Protein AF-A0A521VDR3-F1 (afdb_monomer_lite)

Sequence (142 aa):
MEQLKELVNVVTKNKAKRIDIVGQEDAGDSLILKLYDALAAGNFASDDEAIAHFYPGHDKPAPNYNRLKRKLRQRLLNTLFFIDVNQTGFNETQKAYYSSYKEVTAIKILKGRGATKVALPLAEKLLSQALKFEFTDIAVNV

Secondary structure (DSSP, 8-state):
-HHHHHHHHHHHHTT-------S---HHHHHHHHHHHHHHTT--SSHHHHHHHHSTT-SSHHHHHHHHHHHHHHHHHHHHTT--TTSTT--HHHHHHHHHHHHHHHHHHHHHTT-HHHHHHHHHHHHHHHHHTT-HHHHHH-

pLDDT: mean 84.46, std 13.8, range [39.56, 97.75]

Radius of gyration: 19.06 Å; chains: 1; bounding box: 40×34×50 Å

Foldseek 3Di:
DVVLLVLLCVLVVLCLVPLPPPDDDDPLVVLLVVVSVCSNVVDDPDLVVVLCVSPPPDPCSNVVSVVSSVVNVVSSVVSLLVRDLVDPDDDPLRSLVSVLVNLLVVLVVCVVVVVPVVSPVSLVVSLVSCVVSVVVVSNVSD

Structure (mmCIF, N/CA/C/O backbone):
data_AF-A0A521VDR3-F1
#
_entry.id   AF-A0A521VDR3-F1
#
loop_
_atom_site.group_PDB
_atom_site.id
_atom_site.type_symbol
_atom_site.label_atom_id
_atom_site.label_alt_id
_atom_site.label_comp_id
_atom_site.label_asym_id
_atom_site.label_entity_id
_atom_site.label_seq_id
_atom_site.pdbx_PDB_ins_code
_atom_site.Cartn_x
_atom_site.Cartn_y
_atom_site.Cartn_z
_atom_site.occupancy
_atom_site.B_iso_or_equiv
_atom_site.auth_seq_id
_atom_site.auth_comp_id
_atom_site.auth_asym_id
_atom_site.auth_atom_id
_atom_site.pdbx_PDB_model_num
ATOM 1 N N . MET A 1 1 ? 0.744 -2.655 -20.639 1.00 86.25 1 MET A N 1
ATOM 2 C CA . MET A 1 1 ? 1.478 -1.515 -20.062 1.00 86.25 1 MET A CA 1
ATOM 3 C C . MET A 1 1 ? 0.610 -0.567 -19.224 1.00 86.25 1 MET A C 1
ATOM 5 O O . MET A 1 1 ? 0.970 -0.276 -18.093 1.00 86.25 1 MET A O 1
ATOM 9 N N . GLU A 1 2 ? -0.530 -0.108 -19.740 1.00 88.50 2 GLU A N 1
ATOM 10 C CA . GLU A 1 2 ? -1.349 0.981 -19.169 1.00 88.50 2 GLU A CA 1
ATOM 11 C C . GLU A 1 2 ? -1.684 0.863 -17.669 1.00 88.50 2 GLU A C 1
ATOM 13 O O . GLU A 1 2 ? -1.289 1.727 -16.893 1.00 88.50 2 GLU A O 1
ATOM 18 N N . GLN A 1 3 ? -2.281 -0.253 -17.231 1.00 90.56 3 GLN A N 1
ATOM 19 C CA . GLN A 1 3 ? -2.609 -0.488 -15.811 1.00 90.56 3 GLN A CA 1
ATOM 20 C C . GLN A 1 3 ? -1.404 -0.341 -14.866 1.00 90.56 3 GLN A C 1
ATOM 22 O O . GLN A 1 3 ? -1.540 0.057 -13.713 1.00 90.56 3 GLN A O 1
ATOM 27 N N . LEU A 1 4 ? -0.208 -0.717 -15.329 1.00 88.00 4 LEU A N 1
ATOM 28 C CA . LEU A 1 4 ? 0.997 -0.634 -14.510 1.00 88.00 4 LEU A CA 1
ATOM 29 C C . LEU A 1 4 ? 1.478 0.812 -14.383 1.00 88.00 4 LEU A C 1
ATOM 31 O O . LEU A 1 4 ? 1.883 1.210 -13.296 1.00 88.00 4 LEU A O 1
ATOM 35 N N . LYS A 1 5 ? 1.394 1.596 -15.465 1.00 88.81 5 LYS A N 1
ATOM 36 C CA . LYS A 1 5 ? 1.699 3.033 -15.447 1.00 88.81 5 LYS A CA 1
ATOM 37 C C . LYS A 1 5 ? 0.777 3.782 -14.492 1.00 88.81 5 LYS A C 1
ATOM 39 O O . LYS A 1 5 ? 1.244 4.606 -13.715 1.00 88.81 5 LYS A O 1
ATOM 44 N N . GLU A 1 6 ? -0.515 3.465 -14.512 1.00 88.56 6 GLU A N 1
ATOM 45 C CA . GLU A 1 6 ? -1.486 4.050 -13.585 1.00 88.56 6 GLU A CA 1
ATOM 46 C C . GLU A 1 6 ? -1.109 3.767 -12.124 1.00 88.56 6 GLU A C 1
ATOM 48 O O . GLU A 1 6 ? -1.036 4.686 -11.306 1.00 88.56 6 GLU A O 1
ATOM 53 N N . LEU A 1 7 ? -0.773 2.514 -11.811 1.00 85.94 7 LEU A N 1
ATOM 54 C CA . LEU A 1 7 ? -0.368 2.123 -10.464 1.00 85.94 7 LEU A CA 1
ATOM 55 C C . LEU A 1 7 ? 0.934 2.815 -10.022 1.00 85.94 7 LEU A C 1
ATOM 57 O O . LEU A 1 7 ? 1.023 3.278 -8.885 1.00 85.94 7 LEU A O 1
ATOM 61 N N . VAL A 1 8 ? 1.922 2.930 -10.918 1.00 86.38 8 VAL A N 1
ATOM 62 C CA . VAL A 1 8 ? 3.154 3.699 -10.671 1.00 86.38 8 VAL A CA 1
ATOM 63 C C . VAL A 1 8 ? 2.808 5.151 -10.350 1.00 86.38 8 VAL A C 1
ATOM 65 O O . VAL A 1 8 ? 3.226 5.651 -9.312 1.00 86.38 8 VAL A O 1
ATOM 68 N N . ASN A 1 9 ? 1.965 5.798 -11.156 1.00 86.00 9 ASN A N 1
ATOM 69 C CA . ASN A 1 9 ? 1.570 7.191 -10.948 1.00 86.00 9 ASN A CA 1
ATOM 70 C C . ASN A 1 9 ? 0.913 7.428 -9.581 1.00 86.00 9 ASN A C 1
ATOM 72 O O . ASN A 1 9 ? 1.219 8.423 -8.920 1.00 86.00 9 ASN A O 1
ATOM 76 N N . VAL A 1 10 ? 0.030 6.527 -9.140 1.00 83.56 10 VAL A N 1
ATOM 77 C CA . VAL A 1 10 ? -0.607 6.614 -7.815 1.00 83.56 10 VAL A CA 1
ATOM 78 C C . VAL A 1 10 ? 0.435 6.506 -6.701 1.00 83.56 10 VAL A C 1
ATOM 80 O O . VAL A 1 10 ? 0.421 7.300 -5.760 1.00 83.56 10 VAL A O 1
ATOM 83 N N . VAL A 1 11 ? 1.368 5.561 -6.804 1.00 79.75 11 VAL A N 1
ATOM 84 C CA . VAL A 1 11 ? 2.410 5.349 -5.787 1.00 79.75 11 VAL A CA 1
ATOM 85 C C . VAL A 1 11 ? 3.415 6.511 -5.757 1.00 79.75 11 VAL A C 1
ATOM 87 O O . VAL A 1 11 ? 3.766 6.994 -4.677 1.00 79.75 11 VAL A O 1
ATOM 90 N N . THR A 1 12 ? 3.830 7.019 -6.922 1.00 76.06 12 THR A N 1
ATOM 91 C CA . THR A 1 12 ? 4.784 8.131 -7.050 1.00 76.06 12 THR A CA 1
ATOM 92 C C . THR A 1 12 ? 4.207 9.446 -6.523 1.00 76.06 12 THR A C 1
ATOM 94 O O . THR A 1 12 ? 4.887 10.147 -5.768 1.00 76.06 12 THR A O 1
ATOM 97 N N . LYS A 1 13 ? 2.947 9.778 -6.853 1.00 69.81 13 LYS A N 1
ATOM 98 C CA . LYS A 1 13 ? 2.275 11.005 -6.371 1.00 69.81 13 LYS A CA 1
ATOM 99 C C . LYS A 1 13 ? 2.146 11.043 -4.852 1.00 69.81 13 LYS A C 1
ATOM 101 O O . LYS A 1 13 ? 2.299 12.101 -4.251 1.00 69.81 13 LYS A O 1
ATOM 106 N N . ASN A 1 14 ? 1.945 9.881 -4.242 1.00 63.69 14 ASN A N 1
ATOM 107 C CA . ASN A 1 14 ? 1.830 9.742 -2.795 1.00 63.69 14 ASN A CA 1
ATOM 108 C C . ASN A 1 14 ? 3.186 9.585 -2.092 1.00 63.69 14 ASN A C 1
ATOM 110 O O . ASN A 1 14 ? 3.212 9.247 -0.910 1.00 63.69 14 ASN A O 1
ATOM 114 N N . LYS A 1 15 ? 4.304 9.805 -2.814 1.00 60.75 15 LYS A N 1
ATOM 115 C CA . LYS A 1 15 ? 5.688 9.742 -2.318 1.00 60.75 15 LYS A CA 1
ATOM 116 C C . LYS A 1 15 ? 5.887 8.601 -1.324 1.00 60.75 15 LYS A C 1
ATOM 118 O O . LYS A 1 15 ? 6.537 8.778 -0.289 1.00 60.75 15 LYS A O 1
ATOM 123 N N . ALA A 1 16 ? 5.402 7.411 -1.671 1.00 55.19 16 ALA A N 1
ATOM 124 C CA . ALA A 1 16 ? 5.842 6.188 -1.025 1.00 55.19 16 ALA A CA 1
ATOM 125 C C . ALA A 1 16 ? 7.288 5.925 -1.480 1.00 55.19 16 ALA A C 1
ATOM 127 O O . ALA A 1 16 ? 7.589 5.030 -2.263 1.00 55.19 16 ALA A O 1
ATOM 128 N N . LYS A 1 17 ? 8.191 6.813 -1.043 1.00 47.84 17 LYS A N 1
ATOM 129 C CA . LYS A 1 17 ? 9.611 6.892 -1.404 1.00 47.84 17 LYS A CA 1
ATOM 130 C C . LYS A 1 17 ? 10.383 5.666 -0.936 1.00 47.84 17 LYS A C 1
ATOM 132 O O . LYS A 1 17 ? 11.533 5.481 -1.308 1.00 47.84 17 LYS A O 1
ATOM 137 N N . ARG A 1 18 ? 9.739 4.839 -0.125 1.00 52.59 18 ARG A N 1
ATOM 138 C CA . ARG A 1 18 ? 10.154 3.497 0.210 1.00 52.59 18 ARG A CA 1
ATOM 139 C C . ARG A 1 18 ? 9.013 2.610 -0.259 1.00 52.59 18 ARG A C 1
ATOM 141 O O . ARG A 1 18 ? 8.061 2.383 0.476 1.00 52.59 18 ARG A O 1
ATOM 148 N N . ILE A 1 19 ? 9.062 2.164 -1.517 1.00 53.94 19 ILE A N 1
ATOM 149 C CA . ILE A 1 19 ? 8.485 0.852 -1.822 1.00 53.94 19 ILE A CA 1
ATOM 150 C C . ILE A 1 19 ? 9.200 -0.042 -0.825 1.00 53.94 19 ILE A C 1
ATOM 152 O O . ILE A 1 19 ? 10.413 -0.184 -0.952 1.00 53.94 19 ILE A O 1
ATOM 156 N N . ASP A 1 20 ? 8.521 -0.473 0.235 1.00 49.28 20 ASP A N 1
ATOM 157 C CA . ASP A 1 20 ? 9.182 -1.195 1.310 1.00 49.28 20 ASP A CA 1
ATOM 158 C C . ASP A 1 20 ? 9.869 -2.422 0.707 1.00 49.28 20 ASP A C 1
ATOM 160 O O . ASP A 1 20 ? 9.239 -3.406 0.317 1.00 49.28 20 ASP A O 1
ATOM 164 N N . ILE A 1 21 ? 11.196 -2.329 0.609 1.00 48.53 21 ILE A N 1
ATOM 165 C CA . ILE A 1 21 ? 12.111 -3.445 0.416 1.00 48.53 21 ILE A CA 1
ATOM 166 C C . ILE A 1 21 ? 12.271 -4.059 1.810 1.00 48.53 21 ILE A C 1
ATOM 168 O O . ILE A 1 21 ? 13.339 -4.041 2.411 1.00 48.53 21 ILE A O 1
ATOM 172 N N . VAL A 1 22 ? 11.172 -4.526 2.401 1.00 39.56 22 VAL A N 1
ATOM 173 C CA . VAL A 1 22 ? 11.250 -5.359 3.599 1.00 39.56 22 VAL A CA 1
ATOM 174 C C . VAL A 1 22 ? 11.297 -6.796 3.106 1.00 39.56 22 VAL A C 1
ATOM 176 O O . VAL A 1 22 ? 10.269 -7.409 2.828 1.00 39.56 22 VAL A O 1
ATOM 179 N N . GLY A 1 23 ? 12.523 -7.300 2.957 1.00 42.50 23 GLY A N 1
ATOM 180 C CA . GLY A 1 23 ? 12.807 -8.706 2.681 1.00 42.50 23 GLY A CA 1
ATOM 181 C C . GLY A 1 23 ? 13.691 -8.931 1.456 1.00 42.50 23 GLY A C 1
ATOM 182 O O . GLY A 1 23 ? 13.173 -9.160 0.370 1.00 42.50 23 GLY A O 1
ATOM 183 N N . GLN A 1 24 ? 15.005 -8.949 1.710 1.00 39.66 24 GLN A N 1
ATOM 184 C CA . GLN A 1 24 ? 16.103 -9.461 0.874 1.00 39.66 24 GLN A CA 1
ATOM 185 C C . GLN A 1 24 ? 16.492 -8.638 -0.368 1.00 39.66 24 GLN A C 1
ATOM 187 O O . GLN A 1 24 ? 15.785 -8.582 -1.369 1.00 39.66 24 GLN A O 1
ATOM 192 N N . GLU A 1 25 ? 17.690 -8.051 -0.290 1.00 45.41 25 GLU A N 1
ATOM 193 C CA . GLU A 1 25 ? 18.435 -7.457 -1.402 1.00 45.41 25 GLU A CA 1
ATOM 194 C C . GLU A 1 25 ? 18.867 -8.546 -2.401 1.00 45.41 25 GLU A C 1
ATOM 196 O O . GLU A 1 25 ? 20.012 -8.990 -2.422 1.00 45.41 25 GLU A O 1
ATOM 201 N N . ASP A 1 26 ? 17.940 -9.001 -3.240 1.00 52.47 26 ASP A N 1
ATOM 202 C CA . ASP A 1 26 ? 18.273 -9.814 -4.409 1.00 52.47 26 ASP A CA 1
ATOM 203 C C . ASP A 1 26 ? 18.669 -8.908 -5.585 1.00 52.47 26 ASP A C 1
ATOM 205 O O . ASP A 1 26 ? 18.103 -7.834 -5.782 1.00 52.47 26 ASP A O 1
ATOM 209 N N . ALA A 1 27 ? 19.546 -9.369 -6.485 1.00 53.19 27 ALA A N 1
ATOM 210 C CA . ALA A 1 27 ? 19.862 -8.662 -7.740 1.00 53.19 27 ALA A CA 1
ATOM 211 C C . ALA A 1 27 ? 18.613 -8.337 -8.602 1.00 53.19 27 ALA A C 1
ATOM 213 O O . ALA A 1 27 ? 18.626 -7.418 -9.426 1.00 53.19 27 ALA A O 1
ATOM 214 N N . GLY A 1 28 ? 17.506 -9.062 -8.388 1.00 56.25 28 GLY A N 1
ATOM 215 C CA . GLY A 1 28 ? 16.201 -8.786 -8.994 1.00 56.25 28 GLY A CA 1
ATOM 216 C C . GLY A 1 28 ? 15.562 -7.468 -8.544 1.00 56.25 28 GLY A C 1
ATOM 217 O O . GLY A 1 28 ? 14.738 -6.922 -9.279 1.00 56.25 28 GLY A O 1
ATOM 218 N N . ASP A 1 29 ? 15.963 -6.926 -7.398 1.00 65.81 29 ASP A N 1
ATOM 219 C CA . ASP A 1 29 ? 15.429 -5.679 -6.847 1.00 65.81 29 ASP A CA 1
ATOM 220 C C . ASP A 1 29 ? 15.922 -4.464 -7.625 1.00 65.81 29 ASP A C 1
ATOM 222 O O . ASP A 1 29 ? 15.154 -3.533 -7.864 1.00 65.81 29 ASP A O 1
ATOM 226 N N . SER A 1 30 ? 17.152 -4.528 -8.144 1.00 76.31 30 SER A N 1
ATOM 227 C CA . SER A 1 30 ? 17.713 -3.490 -9.013 1.00 76.31 30 SER A CA 1
ATOM 228 C C . SER A 1 30 ? 16.924 -3.341 -10.320 1.00 76.31 30 SER A C 1
ATOM 230 O O . SER A 1 30 ? 16.635 -2.225 -10.746 1.00 76.31 30 SER A O 1
ATOM 232 N N . LEU A 1 31 ? 16.523 -4.451 -10.954 1.00 83.19 31 LEU A N 1
ATOM 233 C CA . LEU A 1 31 ? 15.740 -4.406 -12.197 1.00 83.19 31 LEU A CA 1
ATOM 234 C C . LEU A 1 31 ? 14.309 -3.914 -11.962 1.00 83.19 31 LEU A C 1
ATOM 236 O O . LEU A 1 31 ? 13.770 -3.186 -12.793 1.00 83.19 31 LEU A O 1
ATOM 240 N N . ILE A 1 32 ? 13.697 -4.292 -10.836 1.00 86.12 32 ILE A N 1
ATOM 241 C CA . ILE A 1 32 ? 12.357 -3.816 -10.470 1.00 86.12 32 ILE A CA 1
ATOM 242 C C . ILE A 1 32 ? 12.381 -2.304 -10.245 1.00 86.12 32 ILE A C 1
ATOM 244 O O . ILE A 1 32 ? 11.500 -1.609 -10.750 1.00 86.12 32 ILE A O 1
ATOM 248 N N . LEU A 1 33 ? 13.394 -1.805 -9.530 1.00 82.56 33 LEU A N 1
ATOM 249 C CA . LEU A 1 33 ? 13.568 -0.377 -9.277 1.00 82.56 33 LEU A CA 1
ATOM 250 C C . LEU A 1 33 ? 13.785 0.397 -10.583 1.00 82.56 33 LEU A C 1
ATOM 252 O O . LEU A 1 33 ? 13.078 1.362 -10.839 1.00 82.56 33 LEU A O 1
ATOM 256 N N . LYS A 1 34 ? 14.660 -0.093 -11.470 1.00 86.50 34 LYS A N 1
ATOM 257 C CA . LYS A 1 34 ? 14.871 0.511 -12.796 1.00 86.50 34 LYS A CA 1
ATOM 258 C C . LYS A 1 34 ? 13.589 0.563 -13.629 1.00 86.50 34 LYS A C 1
ATOM 260 O O . LYS A 1 34 ? 13.335 1.565 -14.292 1.00 86.50 34 LYS A O 1
ATOM 265 N N . LEU A 1 35 ? 12.775 -0.497 -13.606 1.00 88.19 35 LEU A N 1
ATOM 266 C CA . LEU A 1 35 ? 11.486 -0.501 -14.303 1.00 88.19 35 LEU A CA 1
ATOM 267 C C . LEU A 1 35 ? 10.511 0.505 -13.682 1.00 88.19 35 LEU A C 1
ATOM 269 O O . LEU A 1 35 ? 9.811 1.195 -14.416 1.00 88.19 35 LEU A O 1
ATOM 273 N N . TYR A 1 36 ? 10.478 0.611 -12.354 1.00 87.69 36 TYR A N 1
ATOM 274 C CA . TYR A 1 36 ? 9.688 1.626 -11.661 1.00 87.69 36 TYR A CA 1
ATOM 275 C C . TYR A 1 36 ? 10.117 3.044 -12.055 1.00 87.69 36 TYR A C 1
ATOM 277 O O . TYR A 1 36 ? 9.271 3.815 -12.499 1.00 87.69 36 TYR A O 1
ATOM 285 N N . ASP A 1 37 ? 11.409 3.363 -11.958 1.00 85.56 37 ASP A N 1
ATOM 286 C CA . ASP A 1 37 ? 11.943 4.696 -12.252 1.00 85.56 37 ASP A CA 1
ATOM 287 C C . ASP A 1 37 ? 11.683 5.089 -13.708 1.00 85.56 37 ASP A C 1
ATOM 289 O O . ASP A 1 37 ? 11.250 6.206 -13.991 1.00 85.56 37 ASP A O 1
ATOM 293 N N . ALA A 1 38 ? 11.873 4.152 -14.640 1.00 87.81 38 ALA A N 1
ATOM 294 C CA . ALA A 1 38 ? 11.599 4.396 -16.046 1.00 87.81 38 ALA A CA 1
ATOM 295 C C . ALA A 1 38 ? 10.107 4.660 -16.306 1.00 87.81 38 ALA A C 1
ATOM 297 O O . ALA A 1 38 ? 9.772 5.600 -17.023 1.00 87.81 38 ALA A O 1
ATOM 298 N N . LEU A 1 39 ? 9.202 3.885 -15.700 1.00 89.50 39 LEU A N 1
ATOM 299 C CA . LEU A 1 39 ? 7.760 4.114 -15.840 1.00 89.50 39 LEU A CA 1
ATOM 300 C C . LEU A 1 39 ? 7.306 5.407 -15.149 1.00 89.50 39 LEU A C 1
ATOM 302 O O . LEU A 1 39 ? 6.438 6.096 -15.681 1.00 89.50 39 LEU A O 1
ATOM 306 N N . ALA A 1 40 ? 7.901 5.762 -14.008 1.00 85.69 40 ALA A N 1
ATOM 307 C CA . ALA A 1 40 ? 7.623 7.008 -13.294 1.00 85.69 40 ALA A CA 1
ATOM 308 C C . ALA A 1 40 ? 8.096 8.240 -14.083 1.00 85.69 40 ALA A C 1
ATOM 310 O O . ALA A 1 40 ? 7.453 9.287 -14.034 1.00 85.69 40 ALA A O 1
ATOM 311 N N . ALA A 1 41 ? 9.176 8.102 -14.858 1.00 86.94 41 ALA A N 1
ATOM 312 C CA . ALA A 1 41 ? 9.640 9.108 -15.812 1.00 86.94 41 ALA A CA 1
ATOM 313 C C . ALA A 1 41 ?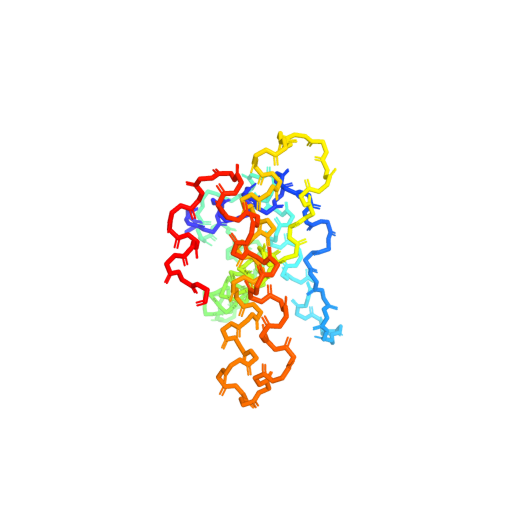 8.779 9.186 -17.091 1.00 86.94 41 ALA A C 1
ATOM 315 O O . ALA A 1 41 ? 9.012 10.052 -17.930 1.00 86.94 41 ALA A O 1
ATOM 316 N N . GLY A 1 42 ? 7.786 8.302 -17.252 1.00 86.00 42 GLY A N 1
ATOM 317 C CA . GLY A 1 42 ? 6.927 8.247 -18.436 1.00 86.00 42 GLY A CA 1
ATOM 318 C C . GLY A 1 42 ? 7.527 7.488 -19.623 1.00 86.00 42 GLY A C 1
ATOM 319 O O . GLY A 1 42 ? 6.977 7.560 -20.721 1.00 86.00 42 GLY A O 1
ATOM 320 N N . ASN A 1 43 ? 8.618 6.741 -19.422 1.00 85.88 43 ASN A N 1
ATOM 321 C CA . ASN A 1 43 ? 9.259 5.966 -20.484 1.00 85.88 43 ASN A CA 1
ATOM 322 C C . ASN A 1 43 ? 8.441 4.716 -20.862 1.00 85.88 43 ASN A C 1
ATOM 324 O O . ASN A 1 43 ? 7.669 4.184 -20.059 1.00 85.88 43 ASN A O 1
ATOM 328 N N . PHE A 1 44 ? 8.686 4.227 -22.084 1.00 87.06 44 PHE A N 1
ATOM 329 C CA . PHE A 1 44 ? 8.077 3.056 -22.732 1.00 87.06 44 PHE A CA 1
ATOM 330 C C . PHE A 1 44 ? 6.586 3.206 -23.034 1.00 87.06 44 PHE A C 1
ATOM 332 O O . PHE A 1 44 ? 5.748 3.191 -22.134 1.00 87.06 44 PHE A O 1
ATOM 339 N N . ALA A 1 45 ? 6.210 3.291 -24.307 1.00 82.75 45 ALA A N 1
ATOM 340 C CA . ALA A 1 45 ? 4.817 3.280 -24.747 1.00 82.75 45 ALA A CA 1
ATOM 341 C C . ALA A 1 45 ? 4.208 1.871 -24.660 1.00 82.75 45 ALA A C 1
ATOM 343 O O . ALA A 1 45 ? 3.069 1.719 -24.203 1.00 82.75 45 ALA A O 1
ATOM 344 N N . SER A 1 46 ? 4.987 0.847 -25.017 1.00 88.06 46 SER A N 1
ATOM 345 C CA . SER A 1 46 ? 4.550 -0.548 -25.119 1.00 88.06 46 SER A CA 1
ATOM 346 C C . SER A 1 46 ? 5.404 -1.502 -24.280 1.00 88.06 46 SER A C 1
ATOM 348 O O . SER A 1 46 ? 6.496 -1.167 -23.818 1.00 88.06 46 SER A O 1
ATOM 350 N N . ASP A 1 47 ? 4.884 -2.714 -24.063 1.00 87.62 47 ASP A N 1
ATOM 351 C CA . ASP A 1 47 ? 5.656 -3.780 -23.419 1.00 87.62 47 ASP A CA 1
ATOM 352 C C . ASP A 1 47 ? 6.874 -4.173 -24.293 1.00 87.62 47 ASP A C 1
ATOM 354 O O . ASP A 1 47 ? 7.929 -4.464 -23.740 1.00 87.62 47 ASP A O 1
ATOM 358 N N . ASP A 1 48 ? 6.774 -4.097 -25.627 1.00 87.81 48 ASP A N 1
ATOM 359 C CA . ASP A 1 48 ? 7.855 -4.458 -26.561 1.00 87.81 48 ASP A CA 1
ATOM 360 C C . ASP A 1 48 ? 9.078 -3.538 -26.446 1.00 87.81 48 ASP A C 1
ATOM 362 O O . ASP A 1 48 ? 10.214 -4.014 -26.414 1.00 87.81 48 ASP A O 1
ATOM 366 N N . GLU A 1 49 ? 8.863 -2.226 -26.303 1.00 88.56 49 GLU A N 1
ATOM 367 C CA . GLU A 1 49 ? 9.950 -1.263 -26.075 1.00 88.56 49 GLU A CA 1
ATOM 368 C C . GLU A 1 49 ? 10.681 -1.543 -24.757 1.00 88.56 49 GLU A C 1
ATOM 370 O O . GLU A 1 49 ? 11.912 -1.500 -24.683 1.00 88.56 49 GLU A O 1
ATOM 375 N N . ALA A 1 50 ? 9.924 -1.876 -23.709 1.00 88.94 50 ALA A N 1
ATOM 376 C CA . ALA A 1 50 ? 10.498 -2.226 -22.419 1.00 88.94 50 ALA A CA 1
ATOM 377 C C . ALA A 1 50 ? 11.252 -3.567 -22.483 1.00 88.94 50 ALA A C 1
ATOM 379 O O . ALA A 1 50 ? 12.325 -3.700 -21.895 1.00 88.94 50 ALA A O 1
ATOM 380 N N . ILE A 1 51 ? 10.742 -4.554 -23.227 1.00 90.44 51 ILE A N 1
ATOM 381 C CA . ILE A 1 51 ? 11.424 -5.835 -23.451 1.00 90.44 51 ILE A CA 1
ATOM 382 C C . ILE A 1 51 ? 12.774 -5.608 -24.140 1.00 90.44 51 ILE A C 1
ATOM 384 O O . ILE A 1 51 ? 13.786 -6.130 -23.666 1.00 90.44 51 ILE A O 1
ATOM 388 N N . ALA A 1 52 ? 12.801 -4.803 -25.206 1.00 88.69 52 ALA A N 1
ATOM 389 C CA . ALA A 1 52 ? 14.021 -4.486 -25.945 1.00 88.69 52 ALA A CA 1
ATOM 390 C C . ALA A 1 52 ? 15.072 -3.778 -25.072 1.00 88.69 52 ALA A C 1
ATOM 392 O O . ALA A 1 52 ? 16.265 -4.041 -25.211 1.00 88.69 52 ALA A O 1
ATOM 393 N N . HIS A 1 53 ? 14.637 -2.922 -24.142 1.00 88.62 53 HIS A N 1
ATOM 394 C CA . HIS A 1 53 ? 15.532 -2.206 -23.234 1.00 88.62 53 HIS A CA 1
ATOM 395 C C . HIS A 1 53 ? 16.092 -3.083 -22.103 1.00 88.62 53 HIS A C 1
ATOM 397 O O . HIS A 1 53 ? 17.283 -3.022 -21.805 1.00 88.62 53 HIS A O 1
ATOM 403 N N . PHE A 1 54 ? 15.246 -3.883 -21.447 1.00 86.56 54 PHE A N 1
ATOM 404 C CA . PHE A 1 54 ? 15.643 -4.647 -20.257 1.00 86.56 54 PHE A CA 1
ATOM 405 C C . PHE A 1 54 ? 16.295 -5.995 -20.571 1.00 86.56 54 PHE A C 1
ATOM 407 O O . PHE A 1 54 ? 17.072 -6.490 -19.754 1.00 86.56 54 PHE A O 1
ATOM 414 N N . TYR A 1 55 ? 15.975 -6.600 -21.716 1.00 88.62 55 TYR A N 1
ATOM 415 C CA . TYR A 1 55 ? 16.452 -7.933 -22.089 1.00 88.62 55 TYR A CA 1
ATOM 416 C C . TYR A 1 55 ? 16.965 -7.989 -23.542 1.00 88.62 55 TYR A C 1
ATOM 418 O O . TYR A 1 55 ? 16.496 -8.831 -24.316 1.00 88.62 55 TYR A O 1
ATOM 426 N N . PRO A 1 56 ? 17.931 -7.137 -23.939 1.00 86.31 56 PRO A N 1
ATOM 427 C CA . PRO A 1 56 ? 18.491 -7.179 -25.286 1.00 86.31 56 PRO A CA 1
ATOM 428 C C . PRO A 1 56 ? 19.231 -8.505 -25.519 1.00 86.31 56 PRO A C 1
ATOM 430 O O . PRO A 1 56 ? 20.043 -8.922 -24.697 1.00 86.31 56 PRO A O 1
ATOM 433 N N . GLY A 1 57 ? 18.946 -9.184 -26.635 1.00 80.12 57 GLY A N 1
ATOM 434 C CA . GLY A 1 57 ? 19.670 -10.397 -27.047 1.00 80.12 57 GLY A CA 1
ATOM 435 C C . GLY A 1 57 ? 19.454 -11.642 -26.173 1.00 80.12 57 GLY A C 1
ATOM 436 O O . GLY A 1 57 ? 20.209 -12.600 -26.296 1.00 80.12 57 GLY A O 1
ATOM 437 N N . HIS A 1 58 ? 18.450 -11.654 -25.293 1.00 81.69 58 HIS A N 1
ATOM 438 C CA . HIS A 1 58 ? 18.106 -12.842 -24.506 1.00 81.69 58 HIS A CA 1
ATOM 439 C C . HIS A 1 58 ? 17.283 -13.857 -25.313 1.00 81.69 58 HIS A C 1
ATOM 441 O O . HIS A 1 58 ? 16.382 -13.469 -26.049 1.00 81.69 58 HIS A O 1
ATOM 447 N N . ASP A 1 59 ? 17.487 -15.155 -25.054 1.00 71.88 59 ASP A N 1
ATOM 448 C CA . ASP A 1 59 ? 16.732 -16.252 -25.693 1.00 71.88 59 ASP A CA 1
ATOM 449 C C . ASP A 1 59 ? 15.221 -16.224 -25.397 1.00 71.88 59 ASP A C 1
ATOM 451 O O . ASP A 1 59 ? 14.404 -16.688 -26.190 1.00 71.88 59 ASP A O 1
ATOM 455 N N . LYS A 1 60 ? 14.827 -15.712 -24.220 1.00 79.69 60 LYS A N 1
ATOM 456 C CA . LYS A 1 60 ? 13.423 -15.636 -23.765 1.00 79.69 60 LYS A CA 1
ATOM 457 C C . LYS A 1 60 ? 13.118 -14.283 -23.109 1.00 79.69 60 LYS A C 1
ATOM 459 O O . LYS A 1 60 ? 12.898 -14.222 -21.894 1.00 79.69 60 LYS A O 1
ATOM 464 N N . PRO A 1 61 ? 13.081 -13.185 -23.879 1.00 85.31 61 PRO A N 1
ATOM 465 C CA . PRO A 1 61 ? 13.003 -11.841 -23.320 1.00 85.31 61 PRO A CA 1
ATOM 466 C C . PRO A 1 61 ? 11.583 -11.519 -22.813 1.00 85.31 61 PRO A C 1
ATOM 468 O O . PRO A 1 61 ? 11.424 -10.975 -21.720 1.00 85.31 61 P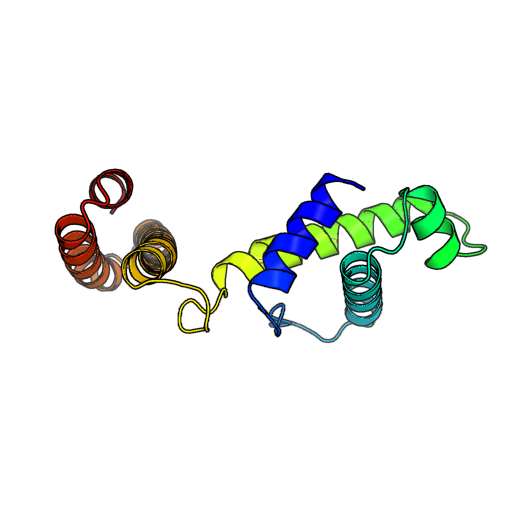RO A O 1
ATOM 471 N N . ALA A 1 62 ? 10.536 -11.970 -23.516 1.00 87.06 62 ALA A N 1
ATOM 472 C CA . ALA A 1 62 ? 9.148 -11.710 -23.125 1.00 87.06 62 ALA A CA 1
ATOM 473 C C . ALA A 1 62 ? 8.714 -12.417 -21.815 1.00 87.06 62 ALA A C 1
ATOM 475 O O . ALA A 1 62 ? 8.144 -11.753 -20.945 1.00 87.06 62 ALA A O 1
ATOM 476 N N . PRO A 1 63 ? 9.003 -13.719 -21.580 1.00 90.50 63 PRO A N 1
ATOM 477 C CA . PRO A 1 63 ? 8.670 -14.365 -20.304 1.00 90.50 63 PRO A CA 1
ATOM 478 C C . PRO A 1 63 ? 9.391 -13.740 -19.101 1.00 90.50 63 PRO A C 1
ATOM 480 O O . PRO A 1 63 ? 8.790 -13.570 -18.036 1.00 90.50 63 PRO A O 1
ATOM 483 N N . ASN A 1 64 ? 10.661 -13.360 -19.275 1.00 88.12 64 ASN A N 1
ATOM 484 C CA . ASN A 1 64 ? 11.455 -12.715 -18.229 1.00 88.12 64 ASN A CA 1
ATOM 485 C C . ASN A 1 64 ? 10.888 -11.340 -17.869 1.00 88.12 64 ASN A C 1
ATOM 487 O O . ASN A 1 64 ? 10.662 -11.052 -16.689 1.00 88.12 64 ASN A O 1
ATOM 491 N N . TYR A 1 65 ? 10.557 -10.538 -18.881 1.00 91.88 65 TYR A N 1
ATOM 492 C CA . TYR A 1 65 ? 9.897 -9.254 -18.687 1.00 91.88 65 TYR A CA 1
ATOM 493 C C . TYR A 1 65 ? 8.534 -9.391 -18.002 1.00 91.88 65 TYR A C 1
ATOM 495 O O . TYR A 1 65 ? 8.247 -8.672 -17.045 1.00 91.88 65 TYR A O 1
ATOM 503 N N . ASN A 1 66 ? 7.712 -10.366 -18.394 1.00 91.25 66 ASN A N 1
ATOM 504 C CA . ASN A 1 66 ? 6.418 -10.604 -17.749 1.00 91.25 66 ASN A CA 1
ATOM 505 C C . ASN A 1 66 ? 6.560 -10.945 -16.257 1.00 91.25 66 ASN A C 1
ATOM 507 O O . ASN A 1 66 ? 5.763 -10.487 -15.430 1.00 91.25 66 ASN A O 1
ATOM 511 N N . ARG A 1 67 ? 7.602 -11.696 -15.881 1.00 90.44 67 ARG A N 1
ATOM 512 C CA . ARG A 1 67 ? 7.921 -11.961 -14.471 1.00 90.44 67 ARG A CA 1
ATOM 513 C C . ARG A 1 67 ? 8.335 -10.683 -13.741 1.00 90.44 67 ARG A C 1
ATOM 515 O O . ARG A 1 67 ? 7.843 -10.448 -12.636 1.00 90.44 67 ARG A O 1
ATOM 522 N N . LEU A 1 68 ? 9.197 -9.864 -14.345 1.00 90.06 68 LEU A N 1
ATOM 523 C CA . LEU A 1 68 ? 9.624 -8.572 -13.796 1.00 90.06 68 LEU A CA 1
ATOM 524 C C . LEU A 1 68 ? 8.420 -7.648 -13.557 1.00 90.06 68 LEU A C 1
ATOM 526 O O . LEU A 1 68 ? 8.221 -7.144 -12.451 1.00 90.06 68 LEU A O 1
ATOM 530 N N . LYS A 1 69 ? 7.556 -7.525 -14.563 1.00 91.88 69 LYS A N 1
ATOM 531 C CA . LYS A 1 69 ? 6.319 -6.743 -14.535 1.00 91.88 69 LYS A CA 1
ATOM 532 C C . LYS A 1 69 ? 5.368 -7.197 -13.427 1.00 91.88 69 LYS A C 1
ATOM 534 O O . LYS A 1 69 ? 4.837 -6.371 -12.684 1.00 91.88 69 LYS A O 1
ATOM 539 N N . ARG A 1 70 ? 5.176 -8.513 -13.270 1.00 92.00 70 ARG A N 1
ATOM 540 C CA . ARG A 1 70 ? 4.349 -9.087 -12.195 1.00 92.00 70 ARG A CA 1
ATOM 541 C C . ARG A 1 70 ? 4.917 -8.769 -10.812 1.00 92.00 70 ARG A C 1
ATOM 543 O O . ARG A 1 70 ? 4.152 -8.398 -9.924 1.00 92.00 70 ARG A O 1
ATOM 550 N N . LYS A 1 71 ? 6.236 -8.890 -10.630 1.00 89.31 71 LYS A N 1
ATOM 551 C CA . LYS A 1 71 ? 6.898 -8.546 -9.363 1.00 89.31 71 LYS A CA 1
ATOM 552 C C . LYS A 1 71 ? 6.723 -7.065 -9.026 1.00 89.31 71 LYS A C 1
ATOM 554 O O . LYS A 1 71 ? 6.326 -6.760 -7.905 1.00 89.31 71 LYS A O 1
ATOM 559 N N . LEU A 1 72 ? 6.942 -6.166 -9.991 1.00 88.25 72 LEU A N 1
ATOM 560 C CA . LEU A 1 72 ? 6.733 -4.731 -9.789 1.00 88.25 72 LEU A CA 1
ATOM 561 C C . LEU A 1 72 ? 5.281 -4.430 -9.397 1.00 88.25 72 LEU A C 1
ATOM 563 O O . LEU A 1 72 ? 5.053 -3.760 -8.394 1.00 88.25 72 LEU A O 1
ATOM 567 N N . ARG A 1 73 ? 4.298 -4.986 -10.120 1.00 91.06 73 ARG A N 1
ATOM 568 C CA . ARG A 1 73 ? 2.872 -4.827 -9.787 1.00 91.06 73 ARG A CA 1
ATOM 569 C C . ARG A 1 73 ? 2.574 -5.245 -8.346 1.00 91.06 73 ARG A C 1
ATOM 571 O O . ARG A 1 73 ? 1.915 -4.501 -7.629 1.00 91.06 73 ARG A O 1
ATOM 578 N N . GLN A 1 74 ? 3.065 -6.410 -7.917 1.00 89.00 74 GLN A N 1
ATOM 579 C CA . GLN A 1 74 ? 2.845 -6.892 -6.552 1.00 89.00 74 GLN A CA 1
ATOM 580 C C . GLN A 1 74 ? 3.448 -5.944 -5.510 1.00 89.00 74 GLN A C 1
ATOM 582 O O . GLN A 1 74 ? 2.796 -5.644 -4.512 1.00 89.00 74 GLN A O 1
ATOM 587 N N . ARG A 1 75 ? 4.670 -5.450 -5.743 1.00 84.88 75 ARG A N 1
ATOM 588 C CA . ARG A 1 75 ? 5.319 -4.507 -4.826 1.00 84.88 75 ARG A CA 1
ATOM 589 C C . ARG A 1 75 ? 4.558 -3.197 -4.736 1.00 84.88 75 ARG A C 1
ATOM 591 O O . ARG A 1 75 ? 4.278 -2.758 -3.633 1.00 84.88 75 ARG A O 1
ATOM 598 N N . LEU A 1 76 ? 4.157 -2.624 -5.868 1.00 85.19 76 LEU A N 1
ATOM 599 C CA . LEU A 1 76 ? 3.381 -1.384 -5.887 1.00 85.19 76 LEU A CA 1
ATOM 600 C C . LEU A 1 76 ? 2.056 -1.515 -5.125 1.00 85.19 76 LEU A C 1
ATOM 602 O O . LEU A 1 76 ? 1.703 -0.607 -4.381 1.00 85.19 76 LEU A O 1
ATOM 606 N N . LEU A 1 77 ? 1.354 -2.647 -5.259 1.00 86.75 77 LEU A N 1
ATOM 607 C CA . LEU A 1 77 ? 0.139 -2.914 -4.482 1.00 86.75 77 LEU A CA 1
ATOM 608 C C . LEU A 1 77 ? 0.427 -2.988 -2.980 1.00 86.75 77 LEU A C 1
ATOM 610 O O . LEU A 1 77 ? -0.297 -2.386 -2.193 1.00 86.75 77 LEU A O 1
ATOM 614 N N . ASN A 1 78 ? 1.498 -3.677 -2.582 1.00 83.00 78 ASN A N 1
ATOM 615 C CA . ASN A 1 78 ? 1.902 -3.742 -1.178 1.00 83.00 78 ASN A CA 1
ATOM 616 C C . ASN A 1 78 ? 2.260 -2.346 -0.639 1.00 83.00 78 ASN A C 1
ATOM 618 O O . ASN A 1 78 ? 1.895 -2.007 0.484 1.00 83.00 78 ASN A O 1
ATOM 622 N N . THR A 1 79 ? 2.900 -1.509 -1.457 1.00 80.62 79 THR A N 1
ATOM 623 C CA . THR A 1 79 ? 3.264 -0.129 -1.114 1.00 80.62 79 THR A CA 1
ATOM 624 C C . THR A 1 79 ? 2.054 0.746 -0.772 1.00 80.62 79 THR A C 1
ATOM 626 O O . THR A 1 79 ? 2.181 1.658 0.044 1.00 80.62 79 THR A O 1
ATOM 629 N N . LEU A 1 80 ? 0.864 0.468 -1.321 1.00 80.75 80 LEU A N 1
ATOM 630 C CA . LEU A 1 80 ? -0.351 1.241 -1.017 1.00 80.75 80 LEU A CA 1
ATOM 631 C C . LEU A 1 80 ? -0.703 1.214 0.481 1.00 80.75 80 LEU A C 1
ATOM 633 O O . LEU A 1 80 ? -1.191 2.206 1.024 1.00 80.75 80 LEU A O 1
ATOM 637 N N . PHE A 1 81 ? -0.381 0.126 1.185 1.00 78.88 81 PHE A N 1
ATOM 638 C CA . PHE A 1 81 ? -0.590 0.029 2.633 1.00 78.88 81 PHE A CA 1
ATOM 639 C C . PHE A 1 81 ? 0.356 0.936 3.437 1.00 78.88 81 PHE A C 1
ATOM 641 O O . PHE A 1 81 ? 0.063 1.271 4.586 1.00 78.88 81 PHE A O 1
ATOM 648 N N . PHE A 1 82 ? 1.438 1.426 2.829 1.00 76.50 82 PHE A N 1
ATOM 649 C CA . PHE A 1 82 ? 2.457 2.271 3.461 1.00 76.50 82 PHE A CA 1
ATOM 650 C C . PHE A 1 82 ? 2.347 3.756 3.085 1.00 76.50 82 PHE A C 1
ATOM 652 O O . PHE A 1 82 ? 3.208 4.542 3.463 1.00 76.50 82 PHE A O 1
ATOM 659 N N . ILE A 1 83 ? 1.272 4.178 2.402 1.00 74.62 83 ILE A N 1
ATOM 660 C CA . ILE A 1 83 ? 1.055 5.595 2.048 1.00 74.62 83 ILE A CA 1
ATOM 661 C C . ILE A 1 83 ? 1.092 6.484 3.298 1.00 74.62 83 ILE A C 1
ATOM 663 O O . ILE A 1 83 ? 0.306 6.292 4.226 1.00 74.62 83 ILE A O 1
ATOM 667 N N . ASP A 1 84 ? 1.978 7.471 3.319 1.00 73.31 84 ASP A N 1
ATOM 668 C CA . ASP A 1 84 ? 2.073 8.421 4.421 1.00 73.31 84 ASP A CA 1
ATOM 669 C C . ASP A 1 84 ? 1.039 9.540 4.249 1.00 73.31 84 ASP A C 1
ATOM 671 O O . ASP A 1 84 ? 1.242 10.517 3.528 1.00 73.31 84 ASP A O 1
ATOM 675 N N . VAL A 1 85 ? -0.098 9.381 4.926 1.00 75.56 85 VAL A N 1
ATOM 676 C CA . VAL A 1 85 ? -1.207 10.345 4.890 1.00 75.56 85 VAL A CA 1
ATOM 677 C C . VAL A 1 85 ? -0.852 11.680 5.550 1.00 75.56 85 VAL A C 1
ATOM 679 O O . VAL A 1 85 ? -1.551 12.666 5.339 1.00 75.56 85 VAL A O 1
ATOM 682 N N . ASN A 1 86 ? 0.228 11.761 6.335 1.00 69.00 86 ASN A N 1
ATOM 683 C CA . ASN A 1 86 ? 0.604 13.001 7.017 1.00 69.00 86 ASN A CA 1
ATOM 684 C C . ASN A 1 86 ? 1.292 14.011 6.094 1.00 69.00 86 ASN A C 1
ATOM 686 O O . ASN A 1 86 ? 1.476 15.165 6.485 1.00 69.00 86 ASN A O 1
ATOM 690 N N . GLN A 1 87 ? 1.631 13.612 4.869 1.00 69.44 87 GLN A N 1
ATOM 691 C CA . GLN A 1 87 ? 2.284 14.486 3.904 1.00 69.44 87 GLN A CA 1
ATOM 692 C C . GLN A 1 87 ? 1.361 15.583 3.356 1.00 69.44 87 GLN A C 1
ATOM 694 O O . GLN A 1 87 ? 0.130 15.521 3.414 1.00 69.44 87 GLN A O 1
ATOM 699 N N . THR A 1 88 ? 1.996 16.622 2.812 1.00 60.91 88 THR A N 1
ATOM 700 C CA . THR A 1 88 ? 1.348 17.756 2.144 1.00 60.91 88 THR A CA 1
ATOM 701 C C . THR A 1 88 ? 0.429 17.272 1.020 1.00 60.91 88 THR A C 1
ATOM 703 O O . THR A 1 88 ? 0.892 16.554 0.136 1.00 60.91 88 THR A O 1
ATOM 706 N N . GLY A 1 89 ? -0.835 17.701 1.016 1.00 74.50 89 GLY A N 1
ATOM 707 C CA . GLY A 1 89 ? -1.791 17.408 -0.061 1.00 74.50 89 GLY A CA 1
ATOM 708 C C . GLY A 1 89 ? -3.086 16.733 0.392 1.00 74.50 89 GLY A C 1
ATOM 709 O O . GLY A 1 89 ? -4.068 16.797 -0.339 1.00 74.50 89 GLY A O 1
ATOM 710 N N . PHE A 1 90 ? -3.120 16.155 1.598 1.00 81.62 90 PHE A N 1
ATOM 711 C CA . PHE A 1 90 ? -4.350 15.615 2.183 1.00 81.62 90 PHE A CA 1
ATOM 712 C C . PHE A 1 90 ? -4.983 16.591 3.174 1.00 81.62 90 PHE A C 1
ATOM 714 O O . PHE A 1 90 ? -4.308 17.098 4.076 1.00 81.62 90 PHE A O 1
ATOM 721 N N . ASN A 1 91 ? -6.291 16.813 3.043 1.00 88.94 91 ASN A N 1
ATOM 722 C CA . ASN A 1 91 ? -7.086 17.464 4.083 1.00 88.94 91 ASN A CA 1
ATOM 723 C C . ASN A 1 91 ? -7.387 16.492 5.241 1.00 88.94 91 ASN A C 1
ATOM 725 O O . ASN A 1 91 ? -7.164 15.287 5.124 1.00 88.94 91 ASN A O 1
ATOM 729 N N . GLU A 1 92 ? -7.884 17.003 6.370 1.00 90.12 92 GLU A N 1
ATOM 730 C CA . GLU A 1 92 ? -8.130 16.183 7.566 1.00 90.12 92 GLU A CA 1
ATOM 731 C C . GLU A 1 92 ? -9.058 14.992 7.299 1.00 90.12 92 GLU A C 1
ATOM 733 O O . GLU A 1 92 ? -8.757 13.877 7.724 1.00 90.12 92 GLU A O 1
ATOM 738 N N . THR A 1 93 ? -10.128 15.194 6.527 1.00 91.69 93 THR A N 1
ATOM 739 C CA . THR A 1 93 ? -11.061 14.126 6.148 1.00 91.69 93 THR A CA 1
ATOM 740 C C . THR A 1 93 ? -10.369 13.040 5.326 1.00 91.69 93 THR A C 1
ATOM 742 O O . THR A 1 93 ? -10.522 11.859 5.613 1.00 91.69 93 THR A O 1
ATOM 745 N N . GLN A 1 94 ? -9.551 13.403 4.338 1.00 89.94 94 GLN A N 1
ATOM 746 C CA . GLN A 1 94 ? -8.798 12.444 3.523 1.00 89.94 94 GLN A CA 1
ATOM 747 C C . GLN A 1 94 ? -7.771 11.676 4.360 1.00 89.94 94 GLN A C 1
ATOM 749 O O . GLN A 1 94 ? -7.623 10.464 4.193 1.00 89.94 94 GLN A O 1
ATOM 754 N N . LYS A 1 95 ? -7.089 12.356 5.290 1.00 90.38 95 LYS A N 1
ATOM 755 C CA . LYS A 1 95 ? -6.171 11.704 6.234 1.00 90.38 95 LYS A CA 1
ATOM 756 C C . LYS A 1 95 ? -6.905 10.676 7.085 1.00 90.38 95 LYS A C 1
ATOM 758 O O . LYS A 1 95 ? -6.439 9.540 7.208 1.00 90.38 95 LYS A O 1
ATOM 763 N N . ALA A 1 96 ? -8.063 11.050 7.626 1.00 92.12 96 ALA A N 1
ATOM 764 C CA . ALA A 1 96 ? -8.903 10.153 8.407 1.00 92.12 96 ALA A CA 1
ATOM 765 C C . ALA A 1 96 ? -9.377 8.963 7.560 1.00 92.12 96 ALA A C 1
ATOM 767 O O . ALA A 1 96 ? -9.241 7.827 7.993 1.00 92.12 96 ALA A O 1
ATOM 768 N N . TYR A 1 97 ? -9.826 9.201 6.328 1.00 92.12 97 TYR A N 1
ATOM 769 C CA . TYR A 1 97 ? -10.324 8.164 5.424 1.00 92.12 97 TYR A CA 1
ATOM 770 C C . TYR A 1 97 ? -9.261 7.097 5.121 1.00 92.12 97 TYR A C 1
ATOM 772 O O . TYR A 1 97 ? -9.446 5.914 5.410 1.00 92.12 97 TYR A O 1
ATOM 780 N N . TYR A 1 98 ? -8.098 7.501 4.603 1.00 89.25 98 TYR A N 1
ATOM 781 C CA . TYR A 1 98 ? -7.050 6.547 4.230 1.00 89.25 98 TYR A CA 1
ATOM 782 C C . TYR A 1 98 ? -6.410 5.852 5.438 1.00 89.25 98 TYR A C 1
ATOM 784 O O . TYR A 1 98 ? -6.047 4.680 5.338 1.00 89.25 98 TYR A O 1
ATOM 792 N N . SER A 1 99 ? -6.278 6.533 6.583 1.00 89.56 99 SER A N 1
ATOM 793 C CA . SER A 1 99 ? -5.790 5.889 7.812 1.00 89.56 99 SER A CA 1
ATOM 794 C C . SER A 1 99 ? -6.789 4.860 8.347 1.00 89.56 99 SER A C 1
ATOM 796 O O . SER A 1 99 ? -6.388 3.738 8.663 1.00 89.56 99 SER A O 1
ATOM 798 N N . SER A 1 100 ? -8.086 5.176 8.339 1.00 93.88 100 SER A N 1
ATOM 799 C CA . SER A 1 100 ? -9.148 4.256 8.743 1.00 93.88 100 SER A CA 1
ATOM 800 C C . SER A 1 100 ? -9.166 2.972 7.906 1.00 93.88 100 SER A C 1
ATOM 802 O O . SER A 1 100 ? -9.259 1.885 8.468 1.00 93.88 100 SER A O 1
ATOM 804 N N . TYR A 1 101 ? -8.976 3.044 6.586 1.00 92.69 101 TYR A N 1
ATOM 805 C CA . TYR A 1 101 ? -8.904 1.845 5.734 1.00 92.69 101 TYR A CA 1
ATOM 806 C C . TYR A 1 101 ? -7.721 0.916 6.058 1.00 92.69 101 TYR A C 1
ATOM 808 O O . TYR A 1 101 ? -7.835 -0.316 5.960 1.00 92.69 101 TYR A O 1
ATOM 816 N N . LYS A 1 102 ? -6.584 1.477 6.483 1.00 89.69 102 LYS A N 1
ATOM 817 C CA . LYS A 1 102 ? -5.453 0.674 6.968 1.00 89.69 102 LYS A CA 1
ATOM 818 C C . LYS A 1 102 ? -5.799 -0.027 8.277 1.00 89.69 102 LYS A C 1
ATOM 820 O O . LYS A 1 102 ? -5.517 -1.217 8.417 1.00 89.69 102 LYS A O 1
ATOM 825 N N . GLU A 1 103 ? -6.449 0.679 9.199 1.00 92.94 103 GLU A N 1
ATOM 826 C CA . GLU A 1 103 ? -6.896 0.107 10.472 1.00 92.94 103 GLU A CA 1
ATOM 827 C C . GLU A 1 103 ? -7.944 -0.999 10.266 1.00 92.94 103 GLU A C 1
ATOM 829 O O . GLU A 1 103 ? -7.779 -2.075 10.841 1.00 92.94 103 GLU A O 1
ATOM 834 N N . VAL A 1 104 ? -8.932 -0.819 9.371 1.00 95.50 104 VAL A N 1
ATOM 835 C CA . VAL A 1 104 ? -9.891 -1.882 8.984 1.00 95.50 104 VAL A CA 1
ATOM 836 C C . VAL A 1 104 ? -9.144 -3.145 8.563 1.00 95.50 104 VAL A C 1
ATOM 838 O O . VAL A 1 104 ? -9.457 -4.250 9.010 1.00 95.50 104 VAL A O 1
ATOM 841 N N . THR A 1 105 ? -8.140 -2.992 7.698 1.00 93.62 105 THR A N 1
ATOM 842 C CA . THR A 1 105 ? -7.357 -4.123 7.188 1.00 93.62 105 THR A CA 1
ATOM 843 C C . THR A 1 105 ? -6.618 -4.835 8.324 1.00 93.62 105 THR A C 1
ATOM 845 O O . THR A 1 105 ? -6.682 -6.062 8.425 1.00 93.62 105 THR A O 1
ATOM 848 N N . ALA A 1 106 ? -5.970 -4.083 9.218 1.00 93.75 106 ALA A N 1
ATOM 849 C CA . ALA A 1 106 ? -5.276 -4.640 10.377 1.00 93.75 106 ALA A CA 1
ATOM 850 C C . ALA A 1 106 ? -6.235 -5.388 11.321 1.00 93.75 106 ALA A C 1
ATOM 852 O O . ALA A 1 106 ? -5.951 -6.519 11.718 1.00 93.75 106 ALA A O 1
ATOM 853 N N . ILE A 1 107 ? -7.400 -4.806 11.619 1.00 96.62 107 ILE A N 1
ATOM 854 C CA . ILE A 1 107 ? -8.442 -5.410 12.463 1.00 96.62 107 ILE A CA 1
ATOM 855 C C . ILE A 1 107 ? -8.941 -6.724 11.855 1.00 96.62 107 ILE A C 1
ATOM 857 O O . ILE A 1 107 ? -9.004 -7.737 12.557 1.00 96.62 107 ILE A O 1
ATOM 861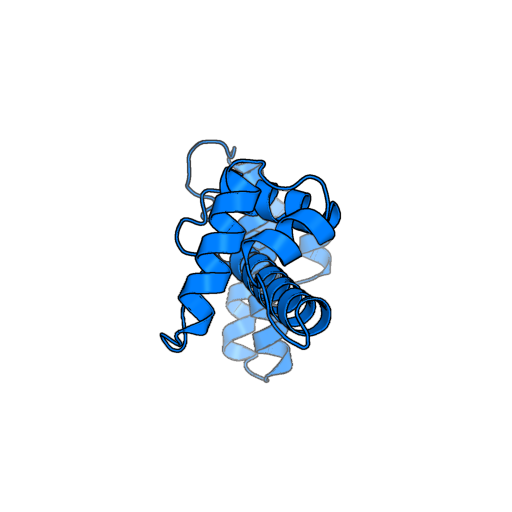 N N . LYS A 1 108 ? -9.236 -6.749 10.549 1.00 95.81 108 LYS A N 1
ATOM 862 C CA . LYS A 1 108 ? -9.674 -7.965 9.842 1.00 95.81 108 LYS A CA 1
ATOM 863 C C . LYS A 1 108 ? -8.614 -9.069 9.904 1.00 95.81 108 LYS A C 1
ATOM 865 O O . LYS A 1 108 ? -8.954 -10.220 10.182 1.00 95.81 108 LYS A O 1
ATOM 870 N N . ILE A 1 109 ? -7.334 -8.731 9.723 1.00 95.75 109 ILE A N 1
ATOM 871 C CA . ILE A 1 109 ? -6.223 -9.692 9.837 1.00 95.75 109 ILE A CA 1
ATOM 872 C C . ILE A 1 109 ? -6.101 -10.233 11.269 1.00 95.75 109 ILE A C 1
ATOM 874 O O . ILE A 1 109 ? -5.963 -11.444 11.451 1.00 95.75 109 ILE A O 1
ATOM 878 N N . LEU A 1 110 ? -6.167 -9.365 12.284 1.00 96.88 110 LEU A N 1
ATOM 879 C CA . LEU A 1 110 ? -6.077 -9.761 13.694 1.00 96.88 110 LEU A CA 1
ATOM 880 C C . LEU A 1 110 ? -7.239 -10.677 14.098 1.00 96.88 110 LEU A C 1
ATOM 882 O O . LEU A 1 110 ? -6.998 -11.734 14.685 1.00 96.88 110 LEU A O 1
ATOM 886 N N . LYS A 1 111 ? -8.479 -10.324 13.731 1.00 95.38 111 LYS A N 1
ATOM 887 C CA . LYS A 1 111 ? -9.678 -11.153 13.961 1.00 95.38 111 LYS A CA 1
ATOM 888 C C . LYS A 1 111 ? -9.535 -12.518 13.286 1.00 95.38 111 LYS A C 1
ATOM 890 O O . LYS A 1 111 ? -9.713 -13.538 13.944 1.00 95.38 111 LYS A O 1
ATOM 895 N N . GLY A 1 112 ? -9.130 -12.550 12.014 1.00 96.19 112 GLY A N 1
ATOM 896 C CA . GLY A 1 112 ? -8.919 -13.797 11.268 1.00 96.19 112 GLY A CA 1
ATOM 897 C C . GLY A 1 112 ? -7.822 -14.699 11.847 1.00 96.19 112 GLY A C 1
ATOM 898 O O . GLY A 1 112 ? -7.853 -15.909 11.644 1.00 96.19 112 GLY A O 1
ATOM 899 N N . ARG A 1 113 ? -6.874 -14.133 12.605 1.00 97.19 113 ARG A N 1
ATOM 900 C CA . ARG A 1 113 ? -5.826 -14.873 13.330 1.00 97.19 113 ARG A CA 1
ATOM 901 C C . ARG A 1 113 ? -6.169 -15.179 14.793 1.00 97.19 113 ARG A C 1
ATOM 903 O O . ARG A 1 113 ? -5.304 -15.652 15.523 1.00 97.19 113 ARG A O 1
ATOM 910 N N . GLY A 1 114 ? -7.394 -14.902 15.239 1.00 96.69 114 GLY A N 1
ATOM 911 C CA . GLY A 1 114 ? -7.833 -15.149 16.617 1.00 96.69 114 GLY A CA 1
ATOM 912 C C . GLY A 1 114 ? -7.288 -14.156 17.653 1.00 96.69 114 GLY A C 1
ATOM 913 O O . GLY A 1 114 ? -7.502 -14.337 18.850 1.00 96.69 114 GLY A O 1
ATOM 914 N N . ALA A 1 115 ? -6.626 -13.075 17.230 1.00 97.56 115 ALA A N 1
ATOM 915 C CA . ALA A 1 115 ? -6.086 -12.036 18.108 1.00 97.56 115 ALA A CA 1
ATOM 916 C C . ALA A 1 115 ? -7.161 -11.011 18.530 1.00 97.56 115 ALA A C 1
ATOM 918 O O . ALA A 1 115 ? -6.935 -9.800 18.522 1.00 97.56 115 ALA A O 1
ATOM 919 N N . THR A 1 116 ? -8.349 -11.487 18.913 1.00 95.62 116 THR A N 1
ATOM 920 C CA . THR A 1 116 ? -9.531 -10.650 19.184 1.00 95.62 116 THR A CA 1
ATOM 921 C C . THR A 1 116 ? -9.294 -9.630 20.295 1.00 95.62 116 THR A C 1
ATOM 923 O O . THR A 1 116 ? -9.730 -8.491 20.176 1.00 95.62 116 THR A O 1
ATOM 926 N N . LYS A 1 117 ? -8.542 -9.996 21.342 1.00 97.38 117 LYS A N 1
ATOM 927 C CA . LYS A 1 117 ? -8.207 -9.084 22.452 1.00 97.38 117 LYS A CA 1
ATOM 928 C C . LYS A 1 117 ? -7.411 -7.853 21.999 1.00 97.38 117 LYS A C 1
ATOM 930 O O . LYS A 1 117 ? -7.534 -6.803 22.611 1.00 97.38 117 LYS A O 1
ATOM 935 N N . VAL A 1 118 ? -6.613 -7.985 20.936 1.00 96.94 118 VAL A N 1
ATOM 936 C CA . VAL A 1 118 ? -5.863 -6.870 20.334 1.00 96.94 118 VAL A CA 1
ATOM 937 C C . VAL A 1 118 ? -6.743 -6.109 19.341 1.00 96.94 118 VAL A C 1
ATOM 939 O O . VAL A 1 118 ? -6.695 -4.885 19.285 1.00 96.94 118 VAL A O 1
ATOM 942 N N . AL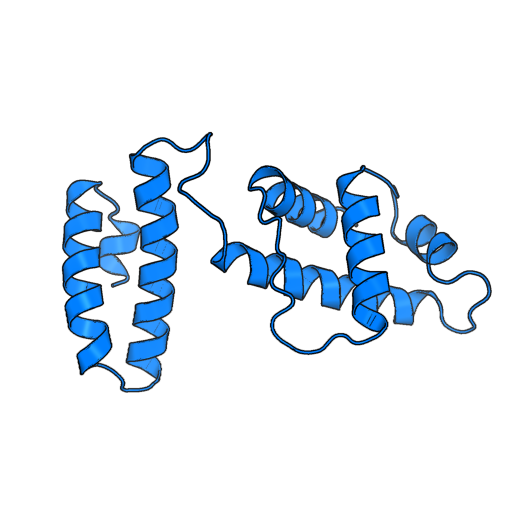A A 1 119 ? -7.567 -6.824 18.572 1.00 97.38 119 ALA A N 1
ATOM 943 C CA . ALA A 1 119 ? -8.426 -6.225 17.555 1.00 97.38 119 ALA A CA 1
ATOM 944 C C . ALA A 1 119 ? -9.549 -5.353 18.139 1.00 97.38 119 ALA A C 1
ATOM 946 O O . ALA A 1 119 ? -9.876 -4.327 17.553 1.00 97.38 119 ALA A O 1
ATOM 947 N N . LEU A 1 120 ? -10.138 -5.752 19.271 1.00 97.06 120 LEU A N 1
ATOM 948 C CA . LEU A 1 120 ? -11.310 -5.093 19.852 1.00 97.06 120 LEU A CA 1
ATOM 949 C C . LEU A 1 120 ? -11.089 -3.604 20.191 1.00 97.06 120 LEU A C 1
ATOM 951 O O . LEU A 1 120 ? -11.832 -2.783 19.659 1.00 97.06 120 LEU A O 1
ATOM 955 N N . PRO A 1 121 ? -10.066 -3.206 20.973 1.00 97.69 121 PRO A N 1
ATOM 956 C CA . PRO A 1 121 ? -9.852 -1.787 21.270 1.00 97.69 121 PRO A CA 1
ATOM 957 C C . PRO A 1 121 ? -9.504 -0.958 20.021 1.00 97.69 121 PRO A C 1
ATOM 959 O O . PRO A 1 121 ? -9.836 0.224 19.946 1.00 97.69 121 PRO A O 1
ATOM 962 N N . LEU A 1 122 ? -8.860 -1.566 19.014 1.00 96.75 122 LEU A N 1
ATOM 963 C CA . LEU A 1 122 ? -8.612 -0.905 17.727 1.00 96.75 122 LEU A CA 1
ATOM 964 C C . LEU A 1 122 ? -9.924 -0.654 16.973 1.00 96.75 122 LEU A C 1
ATOM 966 O O . LEU A 1 122 ? -10.130 0.436 16.446 1.00 96.75 122 LEU A O 1
ATOM 970 N N . ALA A 1 123 ? -10.821 -1.641 16.961 1.00 97.38 123 ALA A N 1
ATOM 971 C CA . ALA A 1 123 ? -12.135 -1.551 16.338 1.00 97.38 123 ALA A CA 1
ATOM 972 C C . ALA A 1 123 ? -13.016 -0.469 16.984 1.00 97.38 123 ALA A C 1
ATOM 974 O O . ALA A 1 123 ? -13.611 0.334 16.272 1.00 97.38 123 ALA A O 1
ATOM 975 N N . GLU A 1 124 ? -13.051 -0.384 18.315 1.00 97.62 124 GLU A N 1
ATOM 976 C CA . GLU A 1 124 ? -13.828 0.637 19.039 1.00 97.62 124 GLU A CA 1
ATOM 977 C C . GLU A 1 124 ? -13.357 2.064 18.721 1.00 97.62 124 GLU A C 1
ATOM 979 O O . GLU A 1 124 ? -14.162 2.968 18.456 1.00 97.62 124 GLU A O 1
ATOM 984 N N . LYS A 1 125 ? -12.035 2.266 18.689 1.00 97.50 125 LYS A N 1
ATOM 985 C CA . LYS A 1 125 ? -11.437 3.550 18.311 1.00 97.50 125 LYS A CA 1
ATOM 986 C C . LYS A 1 125 ? -11.764 3.910 16.861 1.00 97.50 125 LYS A C 1
ATOM 988 O O . LYS A 1 125 ? -12.171 5.041 16.588 1.00 97.50 125 LYS A O 1
ATOM 993 N N . LEU A 1 126 ? -11.613 2.953 15.947 1.00 97.44 126 LEU A N 1
ATOM 994 C CA . LEU A 1 126 ? -11.898 3.152 14.531 1.00 97.44 126 LEU A CA 1
ATOM 995 C C . LEU A 1 126 ? -13.378 3.466 14.288 1.00 97.44 126 LEU A C 1
ATOM 997 O O . LEU A 1 126 ? -13.680 4.378 13.523 1.00 97.44 126 LEU A O 1
ATOM 1001 N N . LEU A 1 127 ? -14.297 2.775 14.966 1.00 97.75 127 LEU A N 1
ATOM 1002 C CA . LEU A 1 127 ? -15.731 3.054 14.882 1.00 97.75 127 LEU A CA 1
ATOM 1003 C C . LEU A 1 127 ? -16.044 4.489 15.324 1.00 97.75 127 LEU A C 1
ATOM 1005 O O . LEU A 1 127 ? -16.772 5.200 14.638 1.00 97.75 127 LEU A O 1
ATOM 1009 N N . SER A 1 128 ? -15.439 4.949 16.421 1.00 97.38 128 SER A N 1
ATOM 1010 C CA . SER A 1 128 ? -15.611 6.328 16.902 1.00 97.38 128 SER A CA 1
ATOM 1011 C C . SER A 1 128 ? -15.140 7.360 15.868 1.00 97.38 128 SER A C 1
ATOM 1013 O O . SER A 1 128 ? -15.806 8.371 15.638 1.00 97.38 128 SER A O 1
ATOM 1015 N N . GLN A 1 129 ? -14.012 7.097 15.200 1.00 96.31 129 GLN A N 1
ATOM 1016 C CA . GLN A 1 129 ? -13.511 7.938 14.111 1.00 96.31 129 GLN A CA 1
ATOM 1017 C C . GLN A 1 129 ? -14.423 7.885 12.877 1.00 96.31 129 GLN A C 1
ATOM 1019 O O . GLN A 1 129 ? -14.714 8.929 12.296 1.00 96.31 129 GLN A O 1
ATOM 1024 N N . ALA A 1 130 ? -14.899 6.700 12.494 1.00 97.50 130 ALA A N 1
ATOM 1025 C CA . ALA A 1 130 ? -15.797 6.522 11.358 1.00 97.50 130 ALA A CA 1
ATOM 1026 C C . ALA A 1 130 ? -17.114 7.281 11.558 1.00 97.50 130 ALA A C 1
ATOM 1028 O O . ALA A 1 130 ? -17.566 7.954 10.639 1.00 97.50 130 ALA A O 1
ATOM 1029 N N . LEU A 1 131 ? -17.685 7.251 12.766 1.00 97.06 131 LEU A N 1
ATOM 1030 C CA . LEU A 1 131 ? -18.879 8.027 13.103 1.00 97.06 131 LEU A CA 1
ATOM 1031 C C . LEU A 1 131 ? -18.611 9.537 13.078 1.00 97.06 131 LEU A C 1
ATOM 1033 O O . LEU A 1 131 ? -19.418 10.282 12.533 1.00 97.06 131 LEU A O 1
ATOM 1037 N N . LYS A 1 132 ? -17.463 9.995 13.602 1.00 96.75 132 LYS A N 1
ATOM 1038 C CA . LYS A 1 132 ? -17.076 11.418 13.583 1.00 96.75 132 LYS A CA 1
ATOM 1039 C C . LYS A 1 132 ? -17.003 11.998 12.165 1.00 96.75 132 LYS A C 1
ATOM 1041 O O . LYS A 1 132 ? -17.350 13.158 11.973 1.00 96.75 132 LYS A O 1
ATOM 1046 N N . PHE A 1 133 ? -16.496 11.224 11.207 1.00 96.81 133 PHE A N 1
ATOM 1047 C CA . PHE A 1 133 ? -16.327 11.652 9.813 1.00 96.81 133 PHE A CA 1
ATOM 1048 C C . PHE A 1 133 ? -17.414 11.112 8.870 1.00 96.81 133 PHE A C 1
ATOM 1050 O O . PHE A 1 133 ? -17.297 11.280 7.659 1.00 96.81 133 PHE A O 1
ATOM 1057 N N . GLU A 1 134 ? -18.449 10.463 9.411 1.00 96.81 134 GLU A N 1
ATOM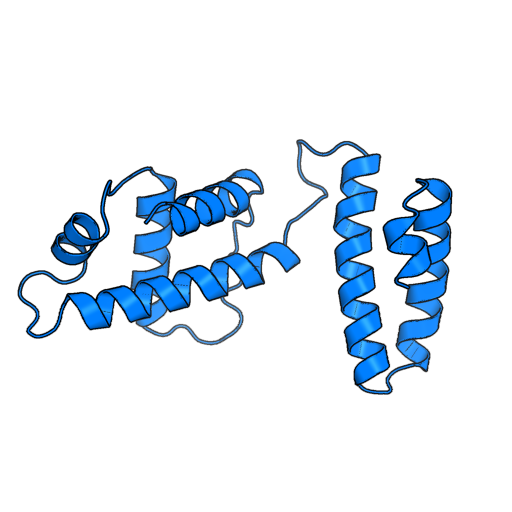 1058 C CA . GLU A 1 134 ? -19.568 9.878 8.658 1.00 96.81 134 GLU A CA 1
ATOM 1059 C C . GLU A 1 134 ? -19.148 8.846 7.587 1.00 96.81 134 GLU A C 1
ATOM 1061 O O . GLU A 1 134 ? -19.818 8.651 6.571 1.00 96.81 134 GLU A O 1
ATOM 1066 N N . PHE A 1 135 ? -18.052 8.120 7.826 1.00 97.25 135 PHE A N 1
ATOM 1067 C CA . PHE A 1 135 ? -17.587 7.021 6.973 1.00 97.25 135 PHE A CA 1
ATOM 1068 C C . PHE A 1 135 ? -18.437 5.763 7.200 1.00 97.25 135 PHE A C 1
ATOM 1070 O O . PHE A 1 135 ? -18.029 4.815 7.878 1.00 97.25 135 PHE A O 1
ATOM 1077 N N . THR A 1 136 ? -19.662 5.780 6.675 1.00 95.56 136 THR A N 1
ATOM 1078 C CA . THR A 1 136 ? -20.664 4.712 6.850 1.00 95.56 136 THR A CA 1
ATOM 1079 C C . THR A 1 136 ? -20.180 3.348 6.357 1.00 95.56 136 THR A C 1
ATOM 1081 O O . THR A 1 136 ? -20.398 2.331 7.015 1.00 95.56 136 THR A O 1
ATOM 1084 N N . ASP A 1 137 ? -19.462 3.326 5.239 1.00 94.00 137 ASP A N 1
ATOM 1085 C CA . ASP A 1 137 ? -18.806 2.153 4.669 1.00 94.00 137 ASP A CA 1
ATOM 1086 C C . ASP A 1 137 ? -17.785 1.534 5.632 1.00 94.00 137 ASP A C 1
ATOM 1088 O O . ASP A 1 137 ? -17.749 0.312 5.794 1.00 94.00 137 ASP A O 1
ATOM 1092 N N . ILE A 1 138 ? -16.990 2.364 6.309 1.00 95.81 138 ILE A N 1
ATOM 1093 C CA . ILE A 1 138 ? -16.019 1.919 7.311 1.00 95.81 138 ILE A CA 1
ATOM 1094 C C . ILE A 1 138 ? -16.749 1.411 8.549 1.00 95.81 138 ILE A C 1
ATOM 1096 O O . ILE A 1 138 ? -16.451 0.308 8.995 1.00 95.81 138 ILE A O 1
ATOM 1100 N N . ALA A 1 139 ? -17.736 2.150 9.062 1.00 95.75 139 ALA A N 1
ATOM 1101 C CA . ALA A 1 139 ? -18.483 1.779 10.266 1.00 95.75 139 ALA A CA 1
ATOM 1102 C C . ALA A 1 139 ? -19.134 0.387 10.164 1.00 95.75 139 ALA A C 1
ATOM 1104 O O . ALA A 1 139 ? -19.123 -0.371 11.131 1.00 95.75 139 ALA A O 1
ATOM 11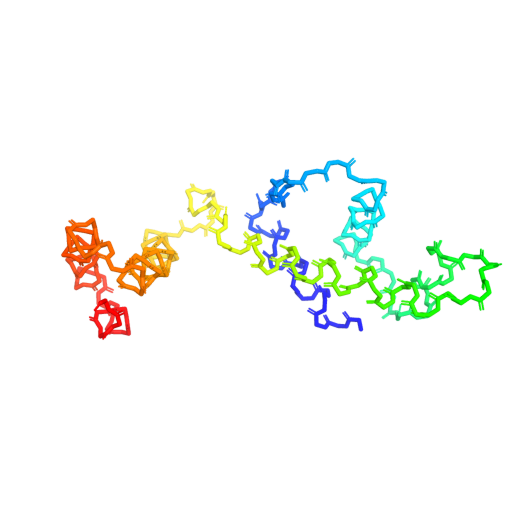05 N N . VAL A 1 140 ? -19.643 0.021 8.983 1.00 93.44 140 VAL A N 1
ATOM 1106 C CA . VAL A 1 140 ? -20.234 -1.306 8.717 1.00 93.44 140 VAL A CA 1
ATOM 1107 C C . VAL A 1 140 ? -19.178 -2.421 8.633 1.00 93.44 140 VAL A C 1
ATOM 1109 O O . VAL A 1 140 ? -19.495 -3.594 8.819 1.00 93.44 140 VAL A O 1
ATOM 1112 N N . ASN A 1 141 ? -17.920 -2.084 8.344 1.00 88.69 141 ASN A N 1
ATOM 1113 C CA . ASN A 1 141 ? -16.847 -3.035 8.040 1.00 88.69 141 ASN A CA 1
ATOM 1114 C C . ASN A 1 141 ? -15.851 -3.302 9.184 1.00 88.69 141 ASN A C 1
ATOM 1116 O O . ASN A 1 141 ? -14.903 -4.071 8.973 1.00 88.69 141 ASN A O 1
ATOM 1120 N N . VAL A 1 142 ? -16.035 -2.668 10.345 1.00 85.19 142 VAL A N 1
ATOM 1121 C CA . VAL A 1 142 ? -15.201 -2.823 11.554 1.00 85.19 142 VAL A CA 1
ATOM 1122 C C . VAL A 1 142 ? -15.423 -4.180 12.248 1.00 85.19 142 VAL A C 1
ATOM 1124 O O . VAL A 1 142 ? -16.578 -4.612 12.419 1.00 85.19 142 VAL A O 1
#